Protein AF-A0A4U0VTG5-F1 (afdb_monomer_lite)

Structure (mmCIF, N/CA/C/O backbone):
data_AF-A0A4U0VTG5-F1
#
_entry.id   AF-A0A4U0VTG5-F1
#
loop_
_atom_site.group_PDB
_atom_site.id
_atom_site.type_symbol
_atom_site.label_atom_id
_atom_site.label_alt_id
_atom_site.label_comp_id
_atom_site.label_asym_id
_atom_site.label_entity_id
_atom_site.label_seq_id
_atom_site.pdbx_PDB_ins_code
_atom_site.Cartn_x
_atom_site.Cartn_y
_atom_site.Cartn_z
_atom_site.occupancy
_atom_site.B_iso_or_equiv
_atom_site.auth_seq_id
_atom_site.auth_comp_id
_atom_site.auth_asym_id
_atom_site.auth_atom_id
_atom_site.pdbx_PDB_model_num
ATOM 1 N N . MET A 1 1 ? -6.543 1.016 -13.169 1.00 69.06 1 MET A N 1
ATOM 2 C CA . MET A 1 1 ? -6.220 0.668 -14.569 1.00 69.06 1 MET A CA 1
ATOM 3 C C . MET A 1 1 ? -5.873 -0.809 -14.606 1.00 69.06 1 MET A C 1
ATOM 5 O O . MET A 1 1 ? -5.162 -1.252 -13.717 1.00 69.06 1 MET A O 1
ATOM 9 N N . LYS A 1 2 ? -6.424 -1.577 -15.548 1.00 86.00 2 LYS A N 1
ATOM 10 C CA . LYS A 1 2 ? -6.017 -2.971 -15.775 1.00 86.00 2 LYS A CA 1
ATOM 11 C C . LYS A 1 2 ? -5.095 -2.988 -16.988 1.00 86.00 2 LYS A C 1
ATOM 13 O O . LYS A 1 2 ? -5.368 -2.275 -17.951 1.00 86.00 2 LYS A O 1
ATOM 18 N N . VAL A 1 3 ? -4.022 -3.759 -16.914 1.00 91.44 3 VAL A N 1
ATOM 19 C CA . VAL A 1 3 ? -3.028 -3.894 -17.981 1.00 91.44 3 VAL A CA 1
ATOM 20 C C . VAL A 1 3 ? -3.143 -5.308 -18.559 1.00 91.44 3 VAL A C 1
ATOM 22 O O . VAL A 1 3 ? -3.483 -6.238 -17.829 1.00 91.44 3 VAL A O 1
ATOM 25 N N . GLY A 1 4 ? -2.952 -5.456 -19.872 1.00 95.31 4 GLY A N 1
ATOM 26 C CA . GLY A 1 4 ? -2.978 -6.765 -20.532 1.00 95.31 4 GLY A CA 1
ATOM 27 C C . GLY A 1 4 ? -1.790 -7.645 -20.113 1.00 95.31 4 GLY A C 1
ATOM 28 O O . GLY A 1 4 ? -0.756 -7.104 -19.725 1.00 95.31 4 GLY A O 1
ATOM 29 N N . PRO A 1 5 ? -1.913 -8.981 -20.210 1.00 93.06 5 PRO A N 1
ATOM 30 C CA . PRO A 1 5 ? -0.882 -9.914 -19.744 1.00 93.06 5 PRO A CA 1
ATOM 31 C C . PRO A 1 5 ? 0.435 -9.815 -20.529 1.00 93.06 5 PRO A C 1
ATOM 33 O O . PRO A 1 5 ? 1.487 -10.129 -19.988 1.00 93.06 5 PRO A O 1
ATOM 36 N N . ASP A 1 6 ? 0.388 -9.340 -21.776 1.00 95.19 6 ASP A N 1
ATOM 37 C CA . ASP A 1 6 ? 1.554 -9.261 -22.668 1.00 95.19 6 ASP A CA 1
ATOM 38 C C . ASP A 1 6 ? 2.323 -7.932 -22.560 1.00 95.19 6 ASP A C 1
ATOM 40 O O . ASP A 1 6 ? 3.278 -7.684 -23.299 1.00 95.19 6 ASP A O 1
ATOM 44 N N . VAL A 1 7 ? 1.894 -7.028 -21.674 1.00 94.75 7 VAL A N 1
ATOM 45 C C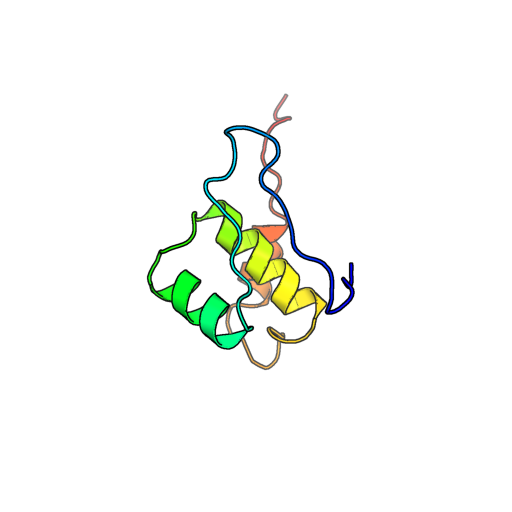A . VAL A 1 7 ? 2.533 -5.718 -21.519 1.00 94.75 7 VAL A CA 1
ATOM 46 C C . VAL A 1 7 ? 3.781 -5.8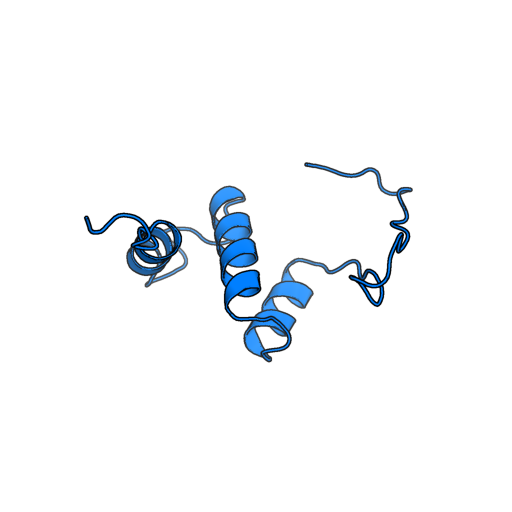53 -20.655 1.00 94.75 7 VAL A C 1
ATOM 48 O O . VAL A 1 7 ? 3.701 -6.188 -19.478 1.00 94.75 7 VAL A O 1
ATOM 51 N N . VAL A 1 8 ? 4.931 -5.501 -21.231 1.00 93.19 8 VAL A N 1
ATOM 52 C CA . VAL A 1 8 ? 6.217 -5.455 -20.527 1.00 93.19 8 VAL A CA 1
ATOM 53 C C . VAL A 1 8 ? 6.651 -3.991 -20.370 1.00 93.19 8 VAL A C 1
ATOM 55 O O . VAL A 1 8 ? 6.973 -3.353 -21.380 1.00 93.19 8 VAL A O 1
ATOM 58 N N . PRO A 1 9 ? 6.644 -3.426 -19.146 1.00 92.44 9 PRO A N 1
ATOM 59 C CA . PRO A 1 9 ? 7.079 -2.053 -18.916 1.00 92.44 9 PRO A CA 1
ATOM 60 C C . PRO A 1 9 ? 8.577 -1.900 -19.207 1.00 92.44 9 PRO A C 1
ATOM 62 O O . PRO A 1 9 ? 9.372 -2.813 -18.983 1.00 92.44 9 PRO A O 1
ATOM 65 N N . LYS A 1 10 ? 8.965 -0.732 -19.724 1.00 92.69 10 LYS A N 1
ATOM 66 C CA . LYS A 1 10 ? 10.358 -0.389 -20.029 1.00 92.69 10 LYS A CA 1
ATOM 67 C C . LYS A 1 10 ? 10.741 0.870 -19.276 1.00 92.69 10 LYS A C 1
ATOM 69 O O . LYS A 1 10 ? 9.979 1.833 -19.258 1.00 92.69 10 LYS A O 1
ATOM 74 N N . VAL A 1 11 ? 11.930 0.853 -18.689 1.00 93.88 11 VAL A N 1
ATOM 75 C CA . VAL A 1 11 ? 12.533 2.046 -18.095 1.00 93.88 11 VAL A CA 1
ATOM 76 C C . VAL A 1 11 ? 12.793 3.046 -19.221 1.00 93.88 11 VAL A C 1
ATOM 78 O O . VAL A 1 11 ? 13.352 2.675 -20.254 1.00 93.88 11 VAL A O 1
ATOM 81 N N . HIS A 1 12 ? 12.329 4.283 -19.049 1.00 89.38 12 HIS A N 1
ATOM 82 C CA . HIS A 1 12 ? 12.408 5.320 -20.081 1.00 89.38 12 HIS A CA 1
ATOM 83 C C . HIS A 1 12 ? 13.410 6.435 -19.732 1.00 89.38 12 HIS A C 1
ATOM 85 O O . HIS A 1 12 ? 13.900 7.127 -20.622 1.00 89.38 12 HIS A O 1
ATOM 91 N N . ASP A 1 13 ? 13.745 6.597 -18.457 1.00 91.81 13 ASP A N 1
ATOM 92 C CA . ASP A 1 13 ? 14.689 7.590 -17.946 1.00 91.81 13 ASP A CA 1
ATOM 93 C C . ASP A 1 13 ? 15.496 7.011 -16.767 1.00 91.81 13 ASP A C 1
ATOM 95 O O . ASP A 1 13 ? 15.614 5.797 -16.622 1.00 91.81 13 ASP A O 1
ATOM 99 N N . MET A 1 14 ? 16.110 7.873 -15.952 1.00 90.38 14 MET A N 1
ATOM 100 C CA . MET A 1 14 ? 16.914 7.466 -14.795 1.00 90.38 14 MET A CA 1
ATOM 101 C C . MET A 1 14 ? 16.118 7.449 -13.478 1.00 90.38 14 MET A C 1
ATOM 103 O O . MET A 1 14 ? 16.728 7.347 -12.415 1.00 90.38 14 MET A O 1
ATOM 107 N N . GLU A 1 15 ? 14.786 7.573 -13.515 1.00 92.56 15 GLU A N 1
ATOM 108 C CA . GLU A 1 15 ? 13.961 7.630 -12.298 1.00 92.56 15 GLU A CA 1
ATOM 109 C C . GLU A 1 15 ? 13.668 6.241 -11.710 1.00 92.56 15 GLU A C 1
ATOM 111 O O . GLU A 1 15 ? 13.453 6.114 -10.504 1.00 92.56 15 GLU A O 1
ATOM 116 N N . ALA A 1 16 ? 13.699 5.190 -12.535 1.00 90.00 16 ALA A N 1
ATOM 117 C CA . ALA A 1 16 ? 13.448 3.812 -12.120 1.00 90.00 16 ALA A CA 1
ATOM 118 C C . ALA A 1 16 ? 14.613 2.888 -12.497 1.00 90.00 16 ALA A C 1
ATOM 120 O O . ALA A 1 16 ? 15.119 2.919 -13.615 1.00 90.00 16 ALA A O 1
ATOM 121 N N . SER A 1 17 ? 15.008 2.008 -11.577 1.00 91.12 17 SER A N 1
ATOM 122 C CA . SER A 1 17 ? 16.019 0.971 -11.834 1.00 91.12 17 SER A CA 1
ATOM 123 C C . SER A 1 17 ? 15.454 -0.252 -12.565 1.00 91.12 17 SER A C 1
ATOM 125 O O . S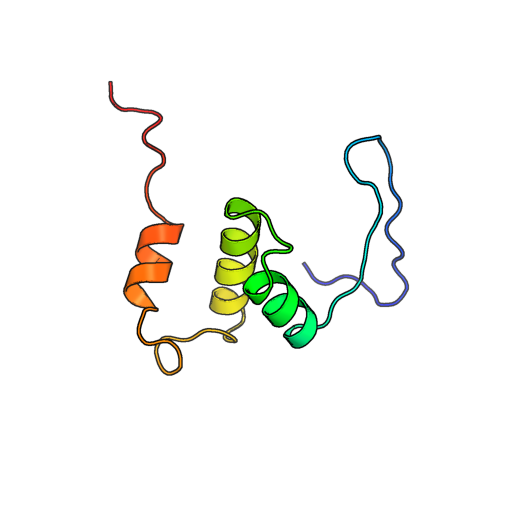ER A 1 17 ? 16.206 -1.012 -13.174 1.00 91.12 17 SER A O 1
ATOM 127 N N . GLY A 1 18 ? 14.136 -0.449 -12.519 1.00 92.50 18 GLY A N 1
ATOM 128 C CA . GLY A 1 18 ? 13.456 -1.587 -13.120 1.00 92.50 18 GLY A CA 1
ATOM 129 C C . GLY A 1 18 ? 11.988 -1.668 -12.712 1.00 92.50 18 GLY A C 1
ATOM 130 O O . GLY A 1 18 ? 11.475 -0.802 -12.005 1.00 92.50 18 GLY A O 1
ATOM 131 N N . PHE A 1 19 ? 11.326 -2.727 -13.171 1.00 92.88 19 PHE A N 1
ATOM 132 C CA . PHE A 1 19 ? 9.945 -3.050 -12.827 1.00 92.88 19 PHE A CA 1
ATOM 133 C C . PHE A 1 19 ? 9.862 -4.501 -12.374 1.00 92.88 19 PHE A C 1
ATOM 135 O O . PHE A 1 19 ? 10.495 -5.373 -12.967 1.00 92.88 19 PHE A O 1
ATOM 142 N N . GLU A 1 20 ? 9.028 -4.748 -11.373 1.00 91.75 20 GLU A N 1
ATOM 143 C CA . GLU A 1 20 ? 8.716 -6.081 -10.877 1.00 91.75 20 GLU A CA 1
ATOM 144 C C . GLU A 1 20 ? 7.198 -6.260 -10.829 1.00 91.75 20 GLU A C 1
ATOM 146 O O . GLU A 1 20 ? 6.455 -5.329 -10.505 1.00 91.75 20 GLU A O 1
ATOM 151 N N . LEU A 1 21 ? 6.736 -7.455 -11.195 1.00 92.94 21 LEU A N 1
ATOM 152 C CA . LEU A 1 21 ? 5.334 -7.832 -11.089 1.00 92.94 21 LEU A CA 1
ATOM 153 C C . LEU A 1 21 ? 5.141 -8.626 -9.799 1.00 92.94 21 LEU A C 1
ATOM 155 O O . LEU A 1 21 ? 5.558 -9.776 -9.727 1.00 92.94 21 LEU A O 1
ATOM 159 N N . LEU A 1 22 ? 4.481 -8.014 -8.819 1.00 93.19 22 LEU A N 1
ATOM 160 C CA . LEU A 1 22 ? 4.177 -8.635 -7.532 1.00 93.19 22 LEU A CA 1
ATOM 161 C C . LEU A 1 22 ? 2.710 -9.062 -7.455 1.00 93.19 22 LEU A C 1
ATOM 163 O O . LEU A 1 22 ? 1.802 -8.347 -7.896 1.00 93.19 22 LEU A O 1
ATOM 167 N N . SER A 1 23 ? 2.472 -10.211 -6.834 1.00 94.81 23 SER A N 1
ATOM 168 C CA . SER A 1 23 ? 1.167 -10.588 -6.299 1.00 94.81 23 SER A CA 1
ATOM 169 C C . SER A 1 23 ? 0.797 -9.725 -5.084 1.00 94.81 23 SER A C 1
ATOM 171 O O . SER A 1 23 ? 1.618 -9.004 -4.515 1.00 94.81 23 SER A O 1
ATOM 173 N N . ILE A 1 24 ? -0.465 -9.805 -4.652 1.00 93.56 24 ILE A N 1
ATOM 174 C CA . ILE A 1 24 ? -0.935 -9.063 -3.472 1.00 93.56 24 ILE A CA 1
ATOM 175 C C . ILE A 1 24 ? -0.190 -9.490 -2.202 1.00 93.56 24 ILE A C 1
ATOM 177 O O . ILE A 1 24 ? 0.116 -8.638 -1.371 1.00 93.56 24 ILE A O 1
ATOM 181 N N . ASP A 1 25 ? 0.112 -10.779 -2.048 1.00 94.00 25 ASP A N 1
ATOM 182 C CA . ASP A 1 25 ? 0.773 -11.291 -0.845 1.00 94.00 25 ASP A CA 1
ATOM 183 C C . ASP A 1 25 ? 2.261 -10.924 -0.813 1.00 94.00 25 ASP A C 1
ATOM 185 O O . ASP A 1 25 ? 2.767 -10.521 0.234 1.00 94.00 25 ASP A O 1
ATOM 189 N N . GLU A 1 26 ? 2.945 -10.958 -1.961 1.00 94.88 26 GLU A N 1
ATOM 190 C CA . GLU A 1 26 ? 4.325 -10.465 -2.077 1.00 94.88 26 GLU A CA 1
ATOM 191 C C . GLU A 1 26 ? 4.408 -8.969 -1.768 1.00 94.88 26 GLU A C 1
ATOM 193 O O . GLU A 1 26 ? 5.283 -8.537 -1.021 1.00 94.88 26 GLU A O 1
ATOM 198 N N . LEU A 1 27 ? 3.454 -8.179 -2.272 1.00 92.56 27 LEU A N 1
ATOM 199 C CA . LEU A 1 27 ? 3.405 -6.747 -1.993 1.00 92.56 27 LEU A CA 1
ATOM 200 C C . LEU A 1 27 ? 3.164 -6.455 -0.504 1.00 92.56 27 LEU A C 1
ATOM 202 O O . LEU A 1 27 ? 3.805 -5.565 0.052 1.00 92.56 27 LEU A O 1
ATOM 206 N N . LYS A 1 28 ? 2.266 -7.195 0.162 1.00 89.75 28 LYS A N 1
ATOM 207 C CA . LYS A 1 28 ? 2.051 -7.062 1.615 1.00 89.75 28 LYS A CA 1
ATOM 208 C C . LYS A 1 28 ? 3.329 -7.352 2.391 1.00 89.75 28 LYS A C 1
ATOM 210 O O . LYS A 1 28 ? 3.712 -6.553 3.240 1.00 89.75 28 LYS A O 1
ATOM 215 N N . LYS A 1 29 ? 4.005 -8.449 2.048 1.00 91.75 29 LYS A N 1
ATOM 216 C CA . LYS A 1 29 ? 5.265 -8.840 2.676 1.00 91.75 29 LYS A CA 1
ATOM 217 C C . LYS A 1 29 ? 6.342 -7.761 2.501 1.00 91.75 29 LYS A C 1
ATOM 219 O O . LYS A 1 29 ? 6.941 -7.356 3.488 1.00 91.75 29 LYS A O 1
ATOM 224 N N . ALA A 1 30 ? 6.517 -7.225 1.292 1.00 90.06 30 ALA A N 1
ATOM 225 C CA 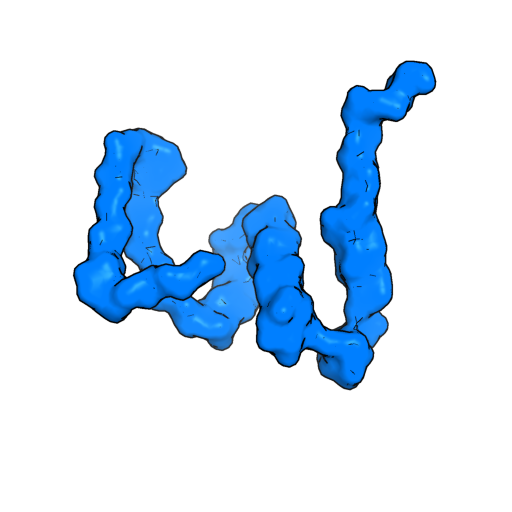. ALA A 1 30 ? 7.480 -6.150 1.029 1.00 90.06 30 ALA A CA 1
ATOM 226 C C . ALA A 1 30 ? 7.190 -4.877 1.853 1.00 90.06 30 ALA A C 1
ATOM 228 O O . ALA A 1 30 ? 8.104 -4.201 2.326 1.00 90.06 30 ALA A O 1
ATOM 229 N N . ILE A 1 31 ? 5.911 -4.544 2.067 1.00 88.06 31 ILE A N 1
ATOM 230 C CA . ILE A 1 31 ? 5.520 -3.418 2.929 1.00 88.06 31 ILE A CA 1
ATOM 231 C C . ILE A 1 31 ? 5.869 -3.707 4.397 1.00 88.06 31 ILE A C 1
ATOM 233 O O . ILE A 1 31 ? 6.397 -2.824 5.073 1.00 88.06 31 ILE A O 1
ATOM 237 N N . GLU A 1 32 ? 5.588 -4.917 4.888 1.00 86.56 32 GLU A N 1
ATOM 238 C CA . GLU A 1 32 ? 5.890 -5.343 6.264 1.00 86.56 32 GLU A CA 1
ATOM 239 C C . GLU A 1 32 ? 7.398 -5.404 6.550 1.00 86.56 32 GLU A C 1
ATOM 241 O O . GLU A 1 32 ? 7.830 -5.053 7.649 1.00 86.56 32 GLU A O 1
ATOM 246 N N . GLU A 1 33 ? 8.200 -5.795 5.558 1.00 91.12 33 GLU A N 1
ATOM 247 C CA . GLU A 1 33 ? 9.666 -5.863 5.639 1.00 91.12 33 GLU A CA 1
ATOM 248 C C . GLU A 1 33 ? 10.340 -4.483 5.514 1.00 91.12 33 GLU A C 1
ATOM 250 O O . GLU A 1 33 ? 11.523 -4.339 5.821 1.00 91.12 33 GLU A O 1
ATOM 255 N N . GLY A 1 34 ? 9.581 -3.439 5.160 1.00 85.94 34 GLY A N 1
ATOM 256 C CA . GLY A 1 34 ? 10.089 -2.070 5.055 1.00 85.94 34 GLY A CA 1
ATOM 257 C C . GLY A 1 34 ? 10.763 -1.749 3.719 1.00 85.94 34 GLY A C 1
ATOM 258 O O . GLY A 1 34 ? 11.395 -0.700 3.600 1.00 85.94 34 GLY A O 1
ATOM 259 N N . ASP A 1 35 ? 10.570 -2.586 2.698 1.00 85.19 35 ASP A N 1
ATOM 260 C CA . ASP A 1 35 ? 11.121 -2.398 1.347 1.00 85.19 35 ASP A CA 1
ATOM 261 C C . ASP A 1 35 ? 10.383 -1.313 0.539 1.00 85.19 35 ASP A C 1
ATOM 263 O O . ASP A 1 35 ? 10.707 -1.029 -0.616 1.00 85.19 35 ASP A O 1
ATOM 267 N N . SER A 1 36 ? 9.391 -0.656 1.147 1.00 82.25 36 SER A N 1
ATOM 268 C CA . SER A 1 36 ? 8.672 0.473 0.559 1.00 82.25 36 SER A CA 1
ATOM 269 C C . SER A 1 36 ? 8.900 1.758 1.349 1.00 82.25 36 SER A C 1
ATOM 271 O O . SER A 1 36 ? 8.950 1.770 2.580 1.00 82.25 36 SER A O 1
ATOM 273 N N . THR A 1 37 ? 8.992 2.885 0.640 1.00 86.12 37 THR A N 1
ATOM 274 C CA . THR A 1 37 ? 8.977 4.186 1.309 1.00 86.12 37 THR A CA 1
ATOM 275 C C . THR A 1 37 ? 7.627 4.382 2.015 1.00 86.12 37 THR A C 1
ATOM 277 O O . THR A 1 37 ? 6.595 3.935 1.501 1.00 86.12 37 THR A O 1
ATOM 280 N N . PRO A 1 38 ? 7.573 5.110 3.147 1.00 84.00 38 PRO A N 1
ATOM 281 C CA . PRO A 1 38 ? 6.313 5.342 3.856 1.00 84.00 38 PRO A CA 1
ATOM 282 C C . PRO A 1 38 ? 5.215 5.972 2.984 1.00 84.00 38 PRO A C 1
ATOM 284 O O . PRO A 1 38 ? 4.035 5.690 3.170 1.00 84.00 38 PRO A O 1
ATOM 287 N N . GLY A 1 39 ? 5.594 6.808 2.010 1.00 86.62 39 GLY A N 1
ATOM 288 C CA . GLY A 1 39 ? 4.657 7.386 1.043 1.00 86.62 39 GLY A CA 1
ATOM 289 C C . GLY A 1 39 ? 4.073 6.344 0.087 1.00 86.62 39 GLY A C 1
ATOM 290 O O . GLY A 1 39 ? 2.865 6.337 -0.142 1.00 86.62 39 GLY A O 1
ATOM 291 N N . ASN A 1 40 ? 4.897 5.423 -0.415 1.00 88.75 40 ASN A N 1
ATOM 292 C CA . ASN A 1 40 ? 4.438 4.359 -1.308 1.00 88.75 40 ASN A CA 1
ATOM 293 C C . ASN A 1 40 ? 3.500 3.379 -0.594 1.00 88.75 40 ASN A C 1
ATOM 295 O O . ASN A 1 40 ? 2.479 2.991 -1.162 1.00 88.75 40 ASN A O 1
ATOM 299 N N . ALA A 1 41 ? 3.775 3.062 0.676 1.00 90.00 41 ALA A N 1
ATOM 300 C CA . ALA A 1 41 ? 2.885 2.248 1.504 1.00 90.00 41 ALA A CA 1
ATOM 301 C C . ALA A 1 41 ? 1.461 2.834 1.594 1.00 90.00 41 ALA A C 1
ATOM 303 O O . ALA A 1 41 ? 0.481 2.089 1.539 1.00 90.00 41 ALA A O 1
ATOM 304 N N . CYS A 1 42 ? 1.319 4.165 1.649 1.00 91.06 42 CYS A N 1
ATOM 305 C CA . CYS A 1 42 ? 0.009 4.824 1.625 1.00 91.06 42 CYS A CA 1
ATOM 306 C C . CYS A 1 42 ? -0.755 4.577 0.312 1.00 91.06 42 CYS A C 1
ATOM 308 O O . CYS A 1 42 ? -1.963 4.342 0.354 1.00 91.06 42 CYS A O 1
ATOM 310 N N . PHE A 1 43 ? -0.074 4.586 -0.841 1.00 91.06 43 PHE A N 1
ATOM 311 C CA . PHE A 1 43 ? -0.709 4.282 -2.130 1.00 91.06 43 PHE A CA 1
ATOM 312 C C . PHE A 1 43 ? -1.188 2.829 -2.207 1.00 91.06 43 PHE A C 1
ATOM 314 O O . PHE A 1 43 ? -2.278 2.564 -2.722 1.00 91.06 43 PHE A O 1
ATOM 321 N N . PHE A 1 44 ? -0.411 1.888 -1.666 1.00 92.44 44 PHE A N 1
ATOM 322 C CA . PHE A 1 44 ? -0.808 0.480 -1.614 1.00 92.44 44 PHE A CA 1
ATOM 323 C C . PHE A 1 44 ? -1.997 0.251 -0.677 1.00 92.44 44 PHE A C 1
ATOM 325 O O . PHE A 1 44 ? -2.937 -0.449 -1.050 1.00 92.44 44 PHE A O 1
ATOM 332 N N . LEU A 1 45 ? -2.016 0.899 0.492 1.00 92.50 45 LEU A N 1
ATOM 333 C CA . LEU A 1 45 ? -3.152 0.842 1.416 1.00 92.50 45 LEU A CA 1
ATOM 334 C C . LEU A 1 45 ? -4.441 1.381 0.783 1.00 92.50 45 LEU A C 1
ATOM 336 O O . LEU A 1 45 ? -5.481 0.728 0.872 1.00 92.50 45 LEU A O 1
ATOM 340 N N . ASP A 1 46 ? -4.380 2.525 0.098 1.00 94.38 46 ASP A N 1
ATOM 341 C CA . ASP A 1 46 ? -5.526 3.065 -0.645 1.00 94.38 46 ASP A CA 1
ATOM 342 C C . ASP A 1 46 ? -6.011 2.094 -1.738 1.00 94.38 46 ASP A C 1
ATOM 344 O O . ASP A 1 46 ? -7.213 1.850 -1.883 1.00 94.38 46 ASP A O 1
ATOM 348 N N . PHE A 1 47 ? -5.083 1.473 -2.474 1.00 93.81 47 PHE A N 1
ATOM 349 C CA . PHE A 1 47 ? -5.419 0.439 -3.450 1.00 93.81 47 PHE A CA 1
ATOM 350 C C . PHE A 1 47 ? -6.132 -0.753 -2.796 1.00 93.81 47 PHE A C 1
ATOM 352 O O . PHE A 1 47 ? -7.187 -1.168 -3.278 1.00 93.81 47 PHE A O 1
ATOM 359 N N . PHE A 1 48 ? -5.618 -1.272 -1.681 1.00 95.12 48 PHE A N 1
ATOM 360 C CA . PHE A 1 48 ? -6.239 -2.391 -0.972 1.00 95.12 48 PHE A CA 1
ATOM 361 C C . PHE A 1 48 ? -7.646 -2.060 -0.470 1.00 95.12 48 PHE A C 1
ATOM 363 O O . PHE A 1 48 ? -8.533 -2.908 -0.580 1.00 95.12 48 PHE A O 1
ATOM 370 N N . ILE A 1 49 ? -7.869 -0.836 0.012 1.00 96.19 49 ILE A N 1
ATOM 371 C CA . ILE A 1 49 ? -9.188 -0.368 0.454 1.00 96.19 49 ILE A CA 1
ATOM 372 C C . ILE A 1 49 ? -10.162 -0.299 -0.729 1.00 96.19 49 ILE A C 1
ATOM 374 O O . ILE A 1 49 ? -11.236 -0.899 -0.688 1.00 96.19 49 ILE A O 1
ATOM 378 N N . ARG A 1 50 ? -9.780 0.360 -1.833 1.00 95.69 50 ARG A N 1
ATOM 379 C CA . ARG A 1 50 ? -10.642 0.495 -3.026 1.00 95.69 50 ARG A CA 1
ATOM 380 C C . ARG A 1 50 ? -10.981 -0.835 -3.699 1.00 95.69 50 ARG A C 1
ATOM 382 O O . ARG A 1 50 ? -11.980 -0.914 -4.411 1.00 95.69 50 ARG A O 1
ATOM 389 N N . HIS A 1 51 ? -10.152 -1.855 -3.502 1.00 95.25 51 HIS A N 1
ATOM 390 C CA . HIS A 1 51 ? -10.349 -3.192 -4.058 1.00 95.25 51 HIS A CA 1
ATOM 391 C C . HIS A 1 51 ? -10.934 -4.205 -3.057 1.00 95.25 51 HIS A C 1
ATOM 393 O O . HIS A 1 51 ? -11.069 -5.374 -3.410 1.00 95.25 51 HIS A O 1
ATOM 399 N N . GLY A 1 52 ? -11.311 -3.783 -1.842 1.00 95.56 52 GLY A N 1
ATOM 400 C CA . GLY A 1 52 ? -11.949 -4.651 -0.842 1.00 95.56 52 GLY A CA 1
ATOM 401 C C . GLY A 1 52 ? -11.018 -5.695 -0.216 1.00 95.56 52 GLY A C 1
ATOM 402 O O . GLY A 1 52 ? -11.486 -6.675 0.357 1.00 95.56 52 GLY A O 1
ATOM 403 N N . ILE A 1 53 ? -9.703 -5.504 -0.331 1.00 95.75 53 ILE A N 1
ATOM 404 C CA . ILE A 1 53 ? -8.686 -6.350 0.311 1.00 95.75 53 ILE A CA 1
ATOM 405 C C . ILE A 1 53 ? -8.559 -5.962 1.789 1.00 95.75 53 ILE A C 1
ATOM 407 O O . ILE A 1 53 ? -8.487 -6.828 2.659 1.00 95.75 53 ILE A O 1
ATOM 411 N N . VAL A 1 54 ? -8.568 -4.656 2.069 1.00 95.00 54 VAL A N 1
ATOM 412 C CA . VAL A 1 54 ? -8.678 -4.091 3.419 1.00 95.00 54 VAL A CA 1
ATOM 413 C C . VAL A 1 54 ? -10.070 -3.489 3.553 1.00 95.00 54 VAL A C 1
ATOM 415 O O . VAL A 1 54 ? -10.490 -2.684 2.725 1.00 95.00 54 VAL A O 1
ATOM 418 N N . THR A 1 55 ? -10.795 -3.899 4.582 1.00 97.06 55 THR A N 1
ATOM 419 C CA . THR A 1 55 ? -12.201 -3.559 4.812 1.00 97.06 55 THR A CA 1
ATOM 420 C C . THR A 1 55 ? -12.404 -3.165 6.269 1.00 97.06 55 THR A C 1
ATOM 422 O O . THR A 1 55 ? -11.530 -3.377 7.112 1.00 97.06 55 THR A O 1
ATOM 425 N N . PHE A 1 56 ? -13.556 -2.576 6.580 1.00 97.06 56 PHE A N 1
ATOM 426 C CA . PHE A 1 56 ? -13.882 -2.218 7.959 1.00 97.06 56 PHE A CA 1
ATOM 427 C C . PHE A 1 56 ? -13.978 -3.460 8.862 1.00 97.06 56 PHE A C 1
ATOM 429 O O . PHE A 1 56 ? -13.680 -3.394 10.051 1.00 97.06 56 PHE A O 1
ATOM 436 N N . GLU A 1 57 ? -14.363 -4.600 8.291 1.00 98.12 57 GLU A N 1
ATOM 437 C CA . GLU A 1 57 ? -14.561 -5.871 8.977 1.00 98.12 57 GLU A CA 1
ATOM 438 C C . GLU A 1 57 ? -13.246 -6.581 9.319 1.00 98.12 57 GLU A C 1
ATOM 440 O O . GLU A 1 57 ? -13.199 -7.319 10.303 1.00 98.12 57 GLU A O 1
ATOM 445 N N . ASN A 1 58 ? -12.190 -6.387 8.518 1.00 96.94 58 ASN A N 1
ATOM 446 C CA . ASN A 1 58 ? -10.925 -7.115 8.672 1.00 96.94 58 ASN A CA 1
ATOM 447 C C . ASN A 1 58 ? -9.754 -6.279 9.215 1.00 96.94 58 ASN A C 1
ATOM 449 O O . ASN A 1 58 ? -8.716 -6.857 9.527 1.00 96.94 58 ASN A O 1
ATOM 453 N N . GLU A 1 59 ? -9.910 -4.961 9.376 1.00 96.06 59 GLU A N 1
ATOM 454 C CA . GLU A 1 59 ? -8.856 -4.073 9.877 1.00 96.06 59 GLU A CA 1
ATOM 455 C C . GLU A 1 59 ? -9.364 -3.179 11.016 1.00 96.06 59 GLU A C 1
ATOM 457 O O . GLU A 1 59 ? -10.134 -2.237 10.822 1.00 96.06 59 GLU A O 1
ATOM 462 N N . VAL A 1 60 ? -8.862 -3.425 12.227 1.00 97.25 60 VAL A N 1
ATOM 463 C CA . VAL A 1 60 ? -9.264 -2.698 13.444 1.00 97.25 60 VAL A CA 1
ATOM 464 C C . VAL A 1 60 ? -8.965 -1.196 13.371 1.00 97.25 60 VAL A C 1
ATOM 466 O O . VAL A 1 60 ? -9.660 -0.382 13.982 1.00 97.25 60 VAL A O 1
ATOM 469 N N . ASN A 1 61 ? -7.951 -0.798 12.601 1.00 96.50 61 ASN A N 1
ATOM 470 C CA . ASN A 1 61 ? -7.565 0.597 12.423 1.00 96.50 61 ASN A CA 1
ATOM 471 C C . ASN A 1 61 ? -8.196 1.251 11.191 1.00 96.50 61 ASN A C 1
ATOM 473 O O . ASN A 1 61 ? -7.796 2.370 10.860 1.00 96.50 61 ASN A O 1
ATOM 477 N N . TYR A 1 62 ? -9.164 0.619 10.519 1.00 96.88 62 TYR A N 1
ATOM 478 C CA . TYR A 1 62 ? -9.675 1.069 9.220 1.00 96.88 62 TYR A CA 1
ATOM 479 C C . TYR A 1 62 ? -10.010 2.571 9.192 1.00 96.88 62 TYR A C 1
ATOM 481 O O . TYR A 1 62 ? -9.463 3.327 8.390 1.00 96.88 62 TYR A O 1
ATOM 489 N N . THR A 1 63 ? -10.813 3.056 10.145 1.00 96.06 63 THR A N 1
ATOM 490 C CA . THR A 1 63 ? -11.195 4.479 10.241 1.00 96.06 63 THR A CA 1
ATOM 491 C C . THR A 1 63 ? -9.990 5.408 10.452 1.00 96.06 63 THR A C 1
ATOM 493 O O . THR A 1 63 ? -9.925 6.514 9.904 1.00 96.06 63 THR A O 1
ATOM 496 N N . LYS A 1 64 ? -8.991 4.966 11.224 1.00 96.50 64 LYS A N 1
ATOM 497 C CA . LYS A 1 64 ? -7.753 5.722 11.454 1.00 96.50 64 LYS A CA 1
ATOM 498 C C . LYS A 1 64 ? -6.897 5.764 10.189 1.00 96.50 64 LYS A C 1
ATOM 500 O O . LYS A 1 64 ? -6.360 6.820 9.872 1.00 96.50 64 LYS A O 1
ATOM 505 N N . ILE A 1 65 ? -6.796 4.655 9.460 1.00 94.69 65 ILE A N 1
ATOM 506 C CA . ILE A 1 65 ? -6.074 4.580 8.185 1.00 94.69 65 ILE A CA 1
ATOM 507 C C . ILE A 1 65 ? -6.728 5.520 7.171 1.00 94.69 65 ILE A C 1
ATOM 509 O O . ILE A 1 65 ? -6.069 6.433 6.678 1.00 94.69 65 ILE A O 1
ATOM 513 N N . VAL A 1 66 ? -8.038 5.387 6.942 1.00 95.25 66 VAL A N 1
ATOM 514 C CA . VAL A 1 66 ? -8.785 6.217 5.980 1.00 95.25 66 VAL A CA 1
ATOM 515 C C . VAL A 1 66 ? -8.673 7.707 6.310 1.0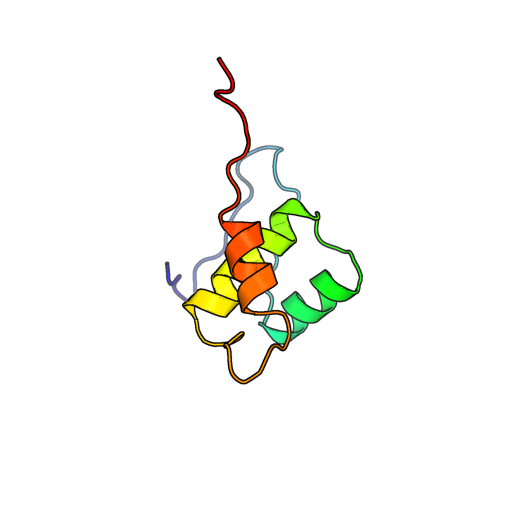0 95.25 66 VAL A C 1
ATOM 517 O O . VAL A 1 66 ? -8.415 8.515 5.419 1.00 95.25 66 VAL A O 1
ATOM 520 N N . SER A 1 67 ? -8.813 8.094 7.582 1.00 94.75 67 SER A N 1
ATOM 521 C CA . SER A 1 67 ? -8.681 9.506 7.979 1.00 94.75 67 SER A CA 1
ATOM 522 C C . SER A 1 67 ? -7.260 10.053 7.797 1.00 94.75 67 SER A C 1
ATOM 524 O O . SER A 1 67 ? -7.091 11.232 7.489 1.00 94.75 67 SER A O 1
ATOM 526 N N . ARG A 1 68 ? -6.228 9.214 7.953 1.00 93.19 68 ARG A N 1
ATOM 527 C CA . ARG A 1 68 ? -4.825 9.605 7.748 1.00 93.19 68 ARG A CA 1
ATOM 528 C C . ARG A 1 68 ? -4.450 9.693 6.274 1.00 93.19 68 ARG A C 1
ATOM 530 O O . ARG A 1 68 ? -3.705 10.607 5.929 1.00 93.19 68 ARG A O 1
ATOM 537 N N . LEU A 1 69 ? -4.992 8.816 5.430 1.00 94.00 69 LEU A N 1
ATOM 538 C CA . LEU A 1 69 ? -4.802 8.867 3.977 1.00 94.00 69 LEU A CA 1
ATOM 539 C C . LEU A 1 69 ? -5.376 10.155 3.364 1.00 94.00 69 LEU A C 1
ATOM 541 O O . LEU A 1 69 ? -4.792 10.701 2.436 1.00 94.00 69 LEU A O 1
ATOM 545 N N . HIS A 1 70 ? -6.465 10.686 3.926 1.00 91.81 70 HIS A N 1
ATOM 546 C CA . HIS A 1 70 ? -7.110 11.923 3.462 1.00 91.81 70 HIS A CA 1
ATOM 547 C C . HIS A 1 70 ? -6.724 13.167 4.273 1.00 91.81 70 HIS A C 1
ATOM 549 O O . HIS A 1 70 ? -7.372 14.211 4.161 1.00 91.81 70 HIS A O 1
ATOM 555 N N . ARG A 1 71 ? -5.695 13.080 5.126 1.00 90.06 71 ARG A N 1
ATOM 556 C CA . ARG A 1 71 ? -5.261 14.225 5.927 1.00 90.06 71 ARG A CA 1
ATOM 557 C C . ARG A 1 71 ? -4.774 15.343 4.992 1.00 90.06 71 ARG A C 1
ATOM 559 O O . ARG A 1 71 ? -3.863 15.096 4.203 1.00 90.06 71 ARG A O 1
ATOM 566 N N . PRO A 1 72 ? -5.269 16.585 5.138 1.00 87.00 72 PRO A N 1
ATOM 567 C CA . PRO A 1 72 ? -4.709 17.722 4.424 1.00 87.00 72 PRO A CA 1
ATOM 568 C C . PRO A 1 72 ? -3.215 17.866 4.728 1.00 87.00 72 PRO A C 1
ATOM 570 O O . PRO A 1 72 ? -2.805 18.009 5.886 1.00 87.00 72 PRO A O 1
ATOM 573 N N . ILE A 1 73 ? -2.396 17.830 3.682 1.00 80.31 73 ILE A N 1
ATOM 574 C CA . ILE A 1 73 ? -1.008 18.278 3.742 1.00 80.31 73 ILE A CA 1
ATOM 575 C C . ILE A 1 73 ? -1.136 19.797 3.807 1.00 80.31 73 ILE A C 1
ATOM 577 O O . ILE A 1 73 ? -1.659 20.391 2.874 1.00 80.31 73 ILE A O 1
ATOM 581 N N . GLY A 1 74 ? -0.832 20.413 4.948 1.00 73.94 74 GLY A N 1
ATOM 582 C CA . GLY A 1 74 ? -1.132 21.824 5.220 1.00 73.94 74 GLY A CA 1
ATOM 583 C C . GLY A 1 74 ? -0.326 22.804 4.365 1.00 73.94 74 GLY A C 1
ATOM 584 O O . GLY A 1 74 ? 0.479 23.551 4.906 1.00 73.94 74 GLY A O 1
ATOM 585 N N . VAL A 1 75 ? -0.526 22.812 3.044 1.00 64.06 75 VAL A N 1
ATOM 586 C CA . VAL A 1 75 ? 0.161 23.710 2.104 1.00 64.06 75 VAL A CA 1
ATOM 587 C C . VAL A 1 75 ? -0.537 25.074 2.003 1.00 64.06 75 VAL A C 1
ATOM 589 O O . VAL A 1 75 ? 0.007 25.997 1.408 1.00 64.06 75 VAL A O 1
ATOM 592 N N . HIS A 1 76 ? -1.708 25.246 2.627 1.00 61.22 76 HIS A N 1
ATOM 593 C CA . HIS A 1 76 ? -2.431 26.519 2.727 1.00 61.22 76 HIS A CA 1
ATOM 594 C C . HIS A 1 76 ? -2.888 26.775 4.170 1.00 61.22 76 HIS A C 1
ATOM 596 O O . HIS A 1 76 ? -4.079 26.777 4.467 1.00 61.22 76 HIS A O 1
ATOM 602 N N . ALA A 1 77 ? -1.936 26.963 5.082 1.00 49.84 77 ALA A N 1
ATOM 603 C CA . ALA A 1 77 ? -2.180 27.788 6.262 1.00 49.84 77 ALA A CA 1
ATOM 604 C C . ALA A 1 77 ? -1.644 29.188 5.935 1.00 49.84 77 ALA A C 1
ATOM 606 O O . ALA A 1 77 ? -0.470 29.476 6.163 1.00 49.84 77 ALA A O 1
ATOM 607 N N . AL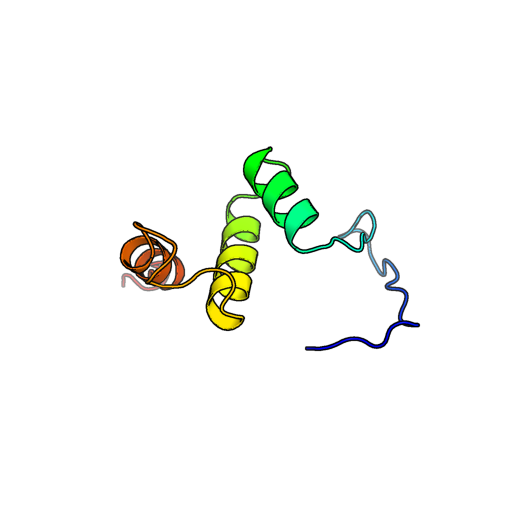A A 1 78 ? -2.492 29.985 5.285 1.00 45.44 78 ALA A N 1
ATOM 608 C CA . ALA A 1 78 ? -2.375 31.438 5.251 1.00 45.44 78 ALA A CA 1
ATOM 609 C C . ALA A 1 78 ? -3.271 32.008 6.355 1.00 45.44 78 ALA A C 1
ATOM 611 O O . ALA A 1 78 ? -4.360 31.420 6.564 1.00 45.44 78 ALA A O 1
#

pLDDT: mean 89.86, std 9.6, range [45.44, 98.12]

Sequence (78 aa):
MKVGPDVVPKVHDMEASGFELLSIDELKKAIEEGDSTPGNACFFLDFFIRHGIVTFENEVNYTKIVSRLHRPIGVHAA

Organism: NCBI:txid329884

Radius of gyration: 15.65 Å; chains: 1; bounding box: 32×43×36 Å

Secondary structure (DSSP, 8-state):
----TT------SSS-S------HHHHHHHHHHT-S-HHHHHHHHHHHHHTTSS-TTT-TTHHHHHHHHT--------

Foldseek 3Di:
DDDDPPDADDDDDDPDPGDDDDDPVRVVVCVVVVVDDPVVVLVNVVVCDVVVVDDVVRDVCVVVSVCVSPDDPPPDPD